Protein AF-A0A956Y0X9-F1 (afdb_monomer)

Structure (mmCIF, N/CA/C/O backbone):
data_AF-A0A956Y0X9-F1
#
_entry.id   AF-A0A956Y0X9-F1
#
loop_
_atom_site.group_PDB
_atom_site.id
_atom_site.type_symbol
_atom_site.label_atom_id
_atom_site.label_alt_id
_atom_site.label_comp_id
_atom_site.label_asym_id
_atom_site.label_entity_id
_atom_site.label_seq_id
_atom_site.pdbx_PDB_ins_code
_atom_site.Cartn_x
_atom_site.Cartn_y
_atom_site.Cartn_z
_atom_site.occupancy
_atom_site.B_iso_or_equiv
_atom_site.auth_seq_id
_atom_site.auth_comp_id
_atom_site.auth_asym_id
_atom_site.auth_atom_id
_atom_site.pdbx_PDB_model_num
ATOM 1 N N . SER A 1 1 ? 7.876 -3.327 24.569 1.00 44.25 1 SER A N 1
ATOM 2 C CA . SER A 1 1 ? 7.123 -4.001 23.491 1.00 44.25 1 SER A CA 1
ATOM 3 C C . SER A 1 1 ? 6.708 -2.961 22.457 1.00 44.25 1 SER A C 1
ATOM 5 O O . SER A 1 1 ? 5.525 -2.714 22.251 1.00 44.25 1 SER A O 1
ATOM 7 N N . SER A 1 2 ? 7.684 -2.262 21.883 1.00 49.44 2 SER A N 1
ATOM 8 C CA . SER A 1 2 ? 7.431 -1.126 20.998 1.00 49.44 2 SER A CA 1
ATOM 9 C C . SER A 1 2 ? 7.309 -1.682 19.589 1.00 49.44 2 SER A C 1
ATOM 11 O O . SER A 1 2 ? 8.324 -1.931 18.949 1.00 49.44 2 SER A O 1
ATOM 13 N N . GLY A 1 3 ? 6.078 -1.978 19.163 1.00 55.50 3 GLY A N 1
ATOM 14 C CA . GLY A 1 3 ? 5.805 -2.331 17.774 1.00 55.50 3 GLY A CA 1
ATOM 15 C C . GLY A 1 3 ? 6.423 -1.273 16.866 1.00 55.50 3 GLY A C 1
ATOM 16 O O . GLY A 1 3 ? 6.344 -0.083 17.168 1.00 55.50 3 GLY A O 1
ATOM 17 N N . GLU A 1 4 ? 7.099 -1.709 15.811 1.00 56.34 4 GLU A N 1
ATOM 18 C CA . GLU A 1 4 ? 7.751 -0.859 14.819 1.00 56.34 4 GLU A CA 1
ATOM 19 C C . GLU A 1 4 ? 6.699 0.084 14.198 1.00 56.34 4 GLU A C 1
ATOM 21 O O . GLU A 1 4 ? 5.992 -0.257 13.255 1.00 56.34 4 GLU A O 1
ATOM 26 N N . SER A 1 5 ? 6.551 1.271 14.796 1.00 59.06 5 SER A N 1
ATOM 27 C CA . SER A 1 5 ? 5.365 2.150 14.806 1.00 59.06 5 SER A CA 1
ATOM 28 C C . SER A 1 5 ? 5.021 2.856 13.476 1.00 59.06 5 SER A C 1
ATOM 30 O O . SER A 1 5 ? 4.419 3.928 13.475 1.00 59.06 5 SER A O 1
ATOM 32 N N . GLY A 1 6 ? 5.392 2.302 12.325 1.00 68.19 6 GLY A N 1
ATOM 33 C CA . GLY A 1 6 ? 5.106 2.926 11.026 1.00 68.19 6 GLY A CA 1
ATOM 34 C C . GLY A 1 6 ? 6.102 2.611 9.919 1.00 68.19 6 GLY A C 1
ATOM 35 O O . GLY A 1 6 ? 5.897 3.033 8.784 1.00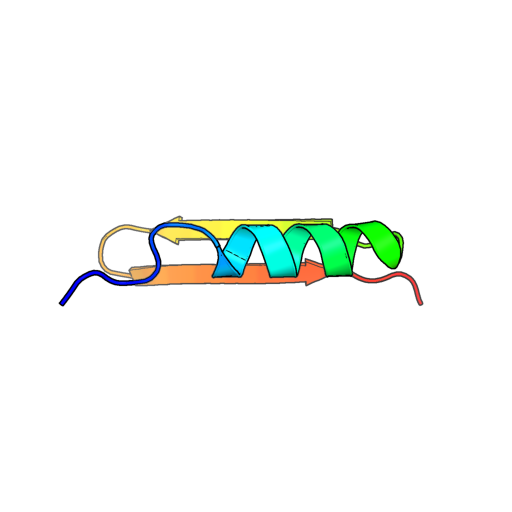 68.19 6 GLY A O 1
ATOM 36 N N . LEU A 1 7 ? 7.157 1.847 10.214 1.00 81.19 7 LEU A N 1
ATOM 37 C CA . LEU A 1 7 ? 8.156 1.487 9.212 1.00 81.19 7 LEU A CA 1
ATOM 38 C C . LEU A 1 7 ? 7.599 0.495 8.180 1.00 81.19 7 LEU A C 1
ATOM 40 O O . LEU A 1 7 ? 7.835 0.662 6.989 1.00 81.19 7 LEU A O 1
ATOM 44 N N . GLY A 1 8 ? 6.810 -0.493 8.616 1.00 87.44 8 GLY A N 1
ATOM 45 C CA . GLY A 1 8 ? 6.306 -1.548 7.730 1.00 87.44 8 GLY A CA 1
ATOM 46 C C . GLY A 1 8 ? 5.505 -1.010 6.541 1.00 87.44 8 GLY A C 1
ATOM 47 O O . GLY A 1 8 ? 5.816 -1.322 5.395 1.00 87.44 8 GLY A O 1
ATOM 48 N N . LEU A 1 9 ? 4.518 -0.141 6.788 1.00 89.81 9 LEU A N 1
ATOM 49 C CA . LEU A 1 9 ? 3.707 0.431 5.708 1.00 89.81 9 LEU A CA 1
ATOM 50 C C . LEU A 1 9 ? 4.496 1.431 4.852 1.00 89.81 9 LEU A C 1
ATOM 52 O O . LEU A 1 9 ? 4.255 1.513 3.651 1.00 89.81 9 LEU A O 1
ATOM 56 N N . ALA A 1 10 ? 5.450 2.157 5.444 1.00 89.75 10 ALA A N 1
ATOM 57 C CA . ALA A 1 10 ? 6.331 3.045 4.692 1.00 89.75 10 ALA A CA 1
ATOM 58 C C . ALA A 1 10 ? 7.209 2.260 3.704 1.00 89.75 10 ALA A C 1
ATOM 60 O O . 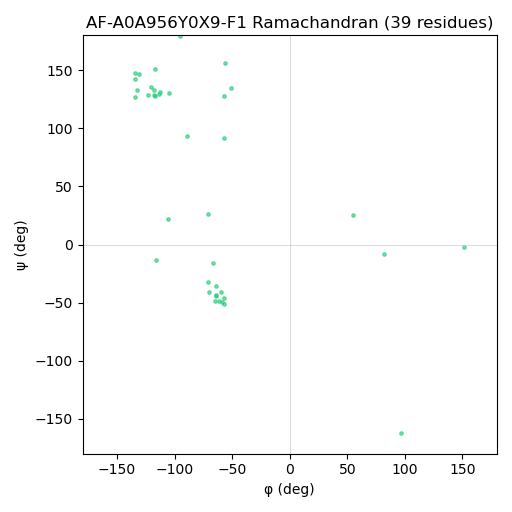ALA A 1 10 ? 7.291 2.637 2.540 1.00 89.75 10 ALA A O 1
ATOM 61 N N . ILE A 1 11 ? 7.787 1.130 4.130 1.00 93.56 11 ILE A N 1
ATOM 62 C CA . ILE A 1 11 ? 8.554 0.234 3.253 1.00 93.56 11 ILE A CA 1
ATOM 63 C C . ILE A 1 11 ? 7.661 -0.319 2.137 1.00 93.56 11 ILE A C 1
ATOM 65 O O . ILE A 1 11 ? 8.033 -0.243 0.969 1.00 93.56 11 ILE A O 1
ATOM 69 N N . VAL A 1 12 ? 6.473 -0.836 2.478 1.00 94.56 12 VAL A N 1
ATOM 70 C CA . VAL A 1 12 ? 5.521 -1.363 1.484 1.00 94.56 12 VAL A CA 1
ATOM 71 C C . VAL A 1 12 ? 5.160 -0.294 0.457 1.00 94.56 12 VAL A C 1
ATOM 73 O O . VAL A 1 12 ? 5.197 -0.569 -0.738 1.00 94.56 12 VAL A O 1
ATOM 76 N N . LYS A 1 13 ? 4.856 0.929 0.904 1.00 94.06 13 LYS A N 1
ATOM 77 C CA . LYS A 1 13 ? 4.531 2.044 0.014 1.00 94.06 13 LYS A CA 1
ATOM 78 C C . LYS A 1 13 ? 5.683 2.342 -0.949 1.00 94.06 13 LYS A C 1
ATOM 80 O O . LYS A 1 13 ? 5.440 2.376 -2.149 1.00 94.06 13 LYS A O 1
ATOM 85 N N . SER A 1 14 ? 6.912 2.467 -0.447 1.00 95.81 14 SER A N 1
ATOM 86 C CA . SER A 1 14 ? 8.089 2.725 -1.286 1.00 95.81 14 SER A CA 1
ATOM 87 C C . SER A 1 14 ? 8.322 1.630 -2.329 1.00 95.81 14 SER A C 1
ATOM 89 O O . SER A 1 14 ? 8.640 1.933 -3.474 1.00 95.81 14 SER A O 1
ATOM 91 N N . ILE A 1 15 ? 8.147 0.356 -1.957 1.00 97.06 15 ILE A N 1
ATOM 92 C CA . ILE A 1 15 ? 8.280 -0.770 -2.892 1.00 97.06 15 ILE A CA 1
ATOM 93 C C . ILE A 1 15 ? 7.197 -0.692 -3.966 1.00 97.06 15 ILE A C 1
ATOM 95 O O . ILE A 1 15 ? 7.502 -0.806 -5.145 1.00 97.06 15 ILE A O 1
ATOM 99 N N . VAL A 1 16 ? 5.940 -0.489 -3.577 1.00 97.69 16 VAL A N 1
ATOM 100 C CA . VAL A 1 16 ? 4.811 -0.447 -4.512 1.00 97.69 16 VAL A CA 1
ATOM 101 C C . VAL A 1 16 ? 4.934 0.726 -5.489 1.00 97.69 16 VAL A C 1
ATOM 103 O O . VAL A 1 16 ? 4.750 0.528 -6.685 1.00 97.69 16 VAL A O 1
ATOM 106 N N . GLU A 1 17 ? 5.312 1.914 -5.010 1.00 97.44 17 GLU A N 1
ATOM 107 C CA . GLU A 1 17 ? 5.547 3.093 -5.858 1.00 97.44 17 GLU A CA 1
ATOM 108 C C . GLU A 1 17 ? 6.719 2.885 -6.829 1.00 97.44 17 GLU A C 1
ATOM 110 O O . GLU A 1 17 ? 6.637 3.308 -7.977 1.00 97.44 17 GLU A O 1
ATOM 115 N N . ALA A 1 18 ? 7.776 2.175 -6.419 1.00 98.00 18 ALA A N 1
ATOM 116 C CA . ALA A 1 18 ? 8.896 1.833 -7.302 1.00 98.00 18 ALA A CA 1
ATOM 117 C C . ALA A 1 18 ? 8.525 0.858 -8.439 1.00 98.00 18 ALA A C 1
ATOM 119 O O . ALA A 1 18 ? 9.294 0.720 -9.386 1.00 98.00 18 ALA A O 1
ATOM 120 N N . HIS A 1 19 ? 7.374 0.184 -8.346 1.00 98.12 19 HIS A N 1
ATOM 121 C CA . HIS A 1 19 ? 6.828 -0.694 -9.389 1.00 98.12 19 HIS A CA 1
ATOM 122 C C . HIS A 1 19 ? 5.633 -0.052 -10.116 1.00 98.12 19 HIS A C 1
ATOM 124 O O . HIS A 1 19 ? 4.785 -0.770 -10.642 1.00 98.12 19 HIS A O 1
ATOM 130 N N . ASP A 1 20 ? 5.513 1.282 -10.081 1.00 98.19 20 ASP A N 1
ATOM 131 C CA . ASP A 1 20 ? 4.392 2.043 -10.658 1.00 98.19 20 ASP A CA 1
ATOM 132 C C . ASP A 1 20 ? 3.009 1.588 -10.143 1.00 98.19 20 ASP A C 1
ATOM 134 O O . ASP A 1 20 ? 1.972 1.737 -10.796 1.00 98.19 20 ASP A O 1
ATOM 138 N N . GLY A 1 21 ? 2.988 1.004 -8.944 1.00 98.00 21 GLY A N 1
ATOM 139 C CA . GLY A 1 21 ? 1.798 0.496 -8.287 1.00 98.00 21 GLY A CA 1
ATOM 140 C C . GLY A 1 21 ? 1.169 1.485 -7.311 1.00 98.00 21 GLY A C 1
ATOM 141 O O . GLY A 1 21 ? 1.660 2.584 -7.060 1.00 98.00 21 GLY A O 1
ATOM 142 N N . THR A 1 22 ? 0.068 1.062 -6.688 1.00 97.62 22 THR A N 1
ATOM 143 C CA . THR A 1 22 ? -0.607 1.823 -5.629 1.00 97.62 22 THR A CA 1
ATOM 144 C C . THR A 1 22 ? -0.972 0.943 -4.438 1.00 97.62 22 THR A C 1
ATOM 146 O O . THR A 1 22 ? -1.294 -0.235 -4.591 1.00 97.62 22 THR A O 1
ATOM 149 N N . VAL A 1 23 ? -0.944 1.524 -3.234 1.00 96.56 23 VAL A N 1
ATOM 150 C CA . VAL A 1 23 ? -1.388 0.881 -1.990 1.00 96.56 23 VAL A CA 1
ATOM 151 C C . VAL A 1 23 ? -2.526 1.684 -1.358 1.00 96.56 23 VAL A C 1
ATOM 153 O O . VAL A 1 23 ? -2.469 2.912 -1.283 1.00 96.56 23 VAL A O 1
ATOM 156 N N . ARG A 1 24 ? -3.581 1.000 -0.905 1.00 95.94 24 ARG A N 1
ATOM 157 C CA . ARG A 1 24 ? -4.742 1.592 -0.220 1.00 95.94 24 ARG A CA 1
ATOM 158 C C . ARG A 1 24 ? -5.049 0.828 1.061 1.00 95.94 24 ARG A C 1
ATOM 160 O O . ARG A 1 24 ? -4.883 -0.386 1.102 1.00 95.94 24 ARG A O 1
ATOM 167 N N . ALA A 1 25 ? -5.535 1.530 2.079 1.00 94.75 25 ALA A N 1
ATOM 168 C CA . ALA A 1 25 ? -6.029 0.929 3.313 1.00 94.75 25 ALA A CA 1
ATOM 169 C C . ALA A 1 25 ? -7.518 1.250 3.480 1.00 94.75 25 ALA A C 1
ATOM 171 O O . ALA A 1 25 ? -7.926 2.400 3.334 1.00 94.75 25 ALA A O 1
ATOM 172 N N . SER A 1 26 ? -8.315 0.235 3.797 1.00 96.69 26 SER A N 1
ATOM 173 C CA . SER A 1 26 ? -9.720 0.363 4.177 1.00 96.69 26 SER A CA 1
ATOM 174 C C . SER A 1 26 ? -9.902 -0.271 5.548 1.00 96.69 26 SER A C 1
ATOM 176 O O . SER A 1 26 ? -9.468 -1.401 5.763 1.00 96.69 26 SER A O 1
ATOM 178 N N . SER A 1 27 ? -10.503 0.448 6.492 1.00 96.00 27 SER A N 1
ATOM 179 C CA . SER A 1 27 ? -10.713 -0.040 7.854 1.00 96.00 27 SER A CA 1
ATOM 180 C C . SER A 1 27 ? -12.129 0.254 8.306 1.00 96.00 27 SER A C 1
ATOM 182 O O . SER A 1 27 ? -12.680 1.314 8.000 1.00 96.00 27 SER A O 1
ATOM 184 N N . LYS A 1 28 ? -12.704 -0.682 9.057 1.00 97.75 28 LYS A N 1
ATOM 185 C CA . LYS A 1 28 ? -13.988 -0.507 9.722 1.00 97.75 28 LYS A CA 1
ATOM 186 C C . LYS A 1 28 ? -13.871 -1.006 11.156 1.00 97.75 28 LYS A C 1
ATOM 188 O O . LYS A 1 28 ? -13.412 -2.119 11.417 1.00 97.75 28 LYS A O 1
ATOM 193 N N . VAL A 1 29 ? -14.247 -0.144 12.101 1.00 96.75 29 VAL A N 1
ATOM 194 C CA . VAL A 1 29 ? -14.162 -0.436 13.539 1.00 96.75 29 VAL A CA 1
ATOM 195 C C . VAL A 1 29 ? -14.965 -1.700 13.842 1.00 96.75 29 VAL A C 1
ATOM 197 O O . VAL A 1 29 ? -16.125 -1.799 13.457 1.00 96.75 29 VAL A O 1
ATOM 200 N N . GLY A 1 30 ? -14.335 -2.665 14.513 1.00 97.56 30 GLY A N 1
ATOM 201 C CA . GLY A 1 30 ? -14.941 -3.964 14.823 1.00 97.56 30 GLY A CA 1
ATOM 202 C C . GLY A 1 30 ? -14.898 -4.999 13.690 1.00 97.56 30 GLY A C 1
ATOM 203 O O . GLY A 1 30 ? -15.193 -6.159 13.945 1.00 97.56 30 GLY A O 1
ATOM 204 N N . GLU A 1 31 ? -14.483 -4.623 12.477 1.00 97.75 31 GLU A N 1
ATOM 205 C CA . GLU A 1 31 ? -14.380 -5.520 11.307 1.00 97.75 31 GLU A CA 1
ATOM 206 C C . GLU A 1 31 ? -12.938 -5.698 10.813 1.00 97.75 31 GLU A C 1
ATOM 208 O O . GLU A 1 31 ? -12.638 -6.619 10.057 1.00 97.75 31 GLU A O 1
ATOM 213 N N . GLY A 1 32 ? -12.026 -4.845 11.281 1.00 96.38 32 GLY A N 1
ATOM 214 C CA . GLY A 1 32 ? -10.604 -4.917 10.972 1.00 96.38 32 GLY A CA 1
ATOM 215 C C . GLY A 1 32 ? -10.197 -3.994 9.826 1.00 96.38 32 GLY A C 1
ATOM 216 O O . GLY A 1 32 ? -10.883 -3.027 9.490 1.00 96.38 32 GLY A O 1
ATOM 217 N N . THR A 1 33 ? -9.027 -4.277 9.257 1.00 95.94 33 THR A N 1
ATOM 218 C CA . THR A 1 33 ? -8.378 -3.444 8.240 1.00 95.94 33 THR A CA 1
ATOM 219 C C . THR A 1 33 ? -7.905 -4.313 7.085 1.00 95.94 33 THR A C 1
ATOM 221 O O . THR A 1 33 ? -7.257 -5.333 7.297 1.00 95.94 33 THR A O 1
ATOM 224 N N . THR A 1 34 ? -8.197 -3.883 5.861 1.00 96.81 34 THR A N 1
ATOM 225 C CA . THR A 1 34 ? -7.719 -4.485 4.615 1.00 96.81 34 THR A CA 1
ATOM 226 C C . THR A 1 34 ? -6.772 -3.523 3.912 1.00 96.81 34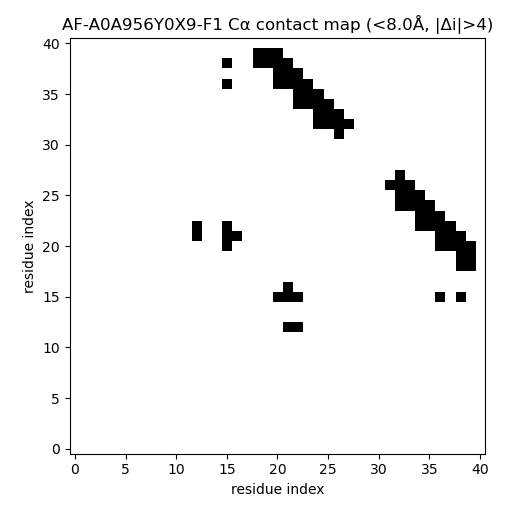 THR A C 1
ATOM 228 O O . THR A 1 34 ? -7.101 -2.352 3.715 1.00 96.81 34 T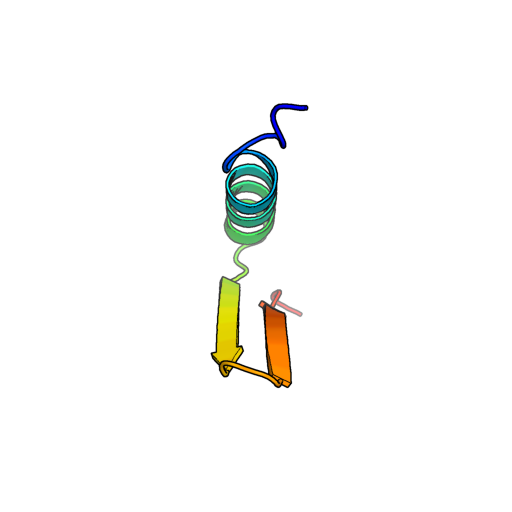HR A O 1
ATOM 231 N N . PHE A 1 35 ? -5.613 -4.030 3.498 1.00 96.06 35 PHE A N 1
ATOM 232 C CA . PHE A 1 35 ? -4.680 -3.325 2.625 1.00 96.06 35 PHE A CA 1
ATOM 233 C C . PHE A 1 35 ? -4.767 -3.921 1.220 1.00 96.06 35 PHE A C 1
ATOM 235 O O . PHE A 1 35 ? -4.715 -5.137 1.056 1.00 96.06 35 PHE A O 1
ATOM 242 N N . THR A 1 36 ? -4.906 -3.072 0.209 1.00 97.56 36 THR A N 1
ATOM 243 C CA . THR A 1 36 ? -5.005 -3.472 -1.197 1.00 97.56 36 THR A CA 1
ATOM 244 C C . THR A 1 36 ? -3.820 -2.903 -1.959 1.00 97.56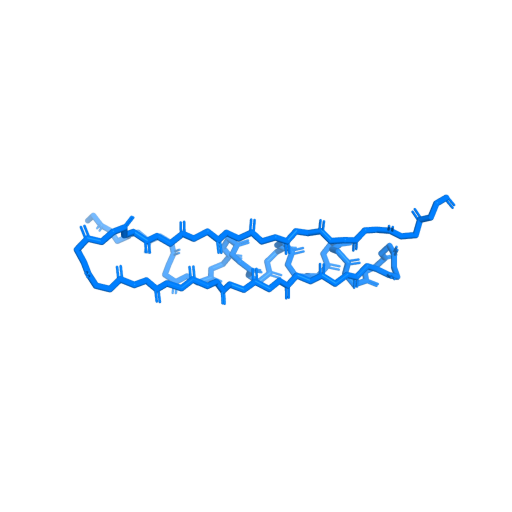 36 THR A C 1
ATOM 246 O O . THR A 1 36 ? -3.564 -1.701 -1.885 1.00 97.56 36 THR A O 1
ATOM 249 N N . ILE A 1 37 ? -3.116 -3.765 -2.692 1.00 97.88 37 ILE A N 1
ATOM 250 C CA . ILE A 1 37 ? -1.983 -3.410 -3.549 1.00 97.88 37 ILE A CA 1
ATOM 251 C C . ILE A 1 37 ? -2.403 -3.659 -4.997 1.00 97.88 37 ILE A C 1
ATOM 253 O O . ILE A 1 37 ? -2.912 -4.734 -5.311 1.00 97.88 37 ILE A O 1
ATOM 257 N N . LEU A 1 38 ? -2.205 -2.668 -5.862 1.00 98.12 38 LEU A N 1
ATOM 258 C CA . LEU A 1 38 ? -2.408 -2.782 -7.303 1.00 98.12 38 LEU A CA 1
ATOM 259 C C . LEU A 1 38 ? -1.070 -2.535 -7.992 1.00 98.12 38 LEU A C 1
ATOM 261 O O . LEU A 1 38 ? -0.433 -1.520 -7.720 1.00 98.12 38 LEU A O 1
ATOM 265 N N . LEU A 1 39 ? -0.674 -3.443 -8.878 1.00 98.00 39 LEU A N 1
ATOM 266 C CA . LEU A 1 39 ? 0.520 -3.322 -9.711 1.00 98.00 39 LEU A CA 1
ATOM 267 C C . LEU A 1 39 ? 0.102 -3.276 -11.191 1.00 98.00 39 LEU A C 1
ATOM 269 O O . LEU A 1 39 ? -0.943 -3.846 -11.528 1.00 98.00 39 LEU A O 1
ATOM 273 N N . PRO A 1 40 ? 0.878 -2.611 -12.064 1.00 97.06 40 PRO A N 1
ATOM 274 C CA . PRO A 1 40 ? 0.736 -2.750 -13.512 1.00 97.06 40 PRO A CA 1
ATOM 275 C C . PRO A 1 40 ? 0.858 -4.215 -13.969 1.00 97.06 40 PRO A C 1
ATOM 277 O O . PRO A 1 40 ? 1.432 -5.043 -13.258 1.00 97.06 40 PRO A O 1
ATOM 280 N N . ALA A 1 41 ? 0.284 -4.521 -15.137 1.00 87.75 41 ALA A N 1
ATOM 281 C CA . ALA A 1 41 ? 0.275 -5.860 -15.738 1.00 87.75 41 ALA A CA 1
ATOM 282 C C . ALA A 1 41 ? 1.598 -6.224 -16.428 1.00 87.75 41 ALA A C 1
ATOM 284 O O . ALA A 1 41 ? 2.255 -5.299 -16.959 1.00 87.75 41 ALA A O 1
#

Solvent-accessible surface area (backbone atoms only — not comparable to full-atom values): 2701 Å² total; per-residue (Å²): 136,80,68,77,90,57,56,65,62,51,52,52,46,55,55,33,49,76,57,75,26,49,76,49,80,50,73,42,93,98,76,49,73,50,77,49,78,48,67,71,132

Nearest PDB structures (foldseek):
  3hhh-assembly1_B  TM=4.724E-01  e=5.982E+00  Enterococcus faecalis
  5x11-assembly2_E  TM=4.508E-01  e=7.258E+00  Bacillus spizizenii str. W23
  3reo-assembly2_D  TM=4.231E-01  e=7.258E+00  Clarkia breweri

Sequence (41 aa):
SSGESGLGLAIVKSIVEAHDGTVRASSKVGEGTTFTILLPA

pLDDT: mean 89.57, std 14.82, range [44.25, 98.19]

Mean predicted aligned error: 5.06 Å

Secondary structure (DSSP, 8-state):
----TTHHHHHHHHHHHHTT-EEEEEEETTTEEEEEEE---

Foldseek 3Di:
DDPPPPVVVVVVQVVLVVQVKDWDKDQDVPPGIDIDIGGDD

Radius of gyration: 12.32 Å; Cα contacts (8 Å, |Δi|>4): 37; chains: 1; bounding box: 24×9×39 Å

=== Feature glossary ===
Feature key, reading from the visual/contextual features back to the raw sequence:

Rendered structure images. Six rendered views show the 3D structure from the faces of a cube — i.e. along ±x, ±y, ±z. Rendering representation is drawn randomly per protein from cartoon (secondary-structure ribbons), sticks (backbone bonds), or molecular surface; coloring is either N→C rainbow (blue at the N-terminus through red at the C-terminus) or one color per chain.

Contact-map, Ramachandran, and PAE plots. The contact map is a binary N×N matrix image: pixel (i, j) is dark where Cα_i and Cα_j are within 8 Å and |i−j|>4. Because the |i−j|>4 filter removes local helical contacts, off-diagonal stripes parallel to the main diagonal indicate parallel β-sheets; stripes perpendicular to it indicate antiparallel β-sheets. The Ramachandran plot scatters every residue's (φ, ψ) pair against the sterically allowed regions. The PAE heatmap renders the predicted-aligned-error matrix.

InterPro / GO / CATH / organism. Database cross-references. InterPro integrates a dozen domain/family signature databases into unified entries with residue-range hits. GO terms attach function/process/location labels with evidence codes. CATH codes position the fold in a four-level structural taxonomy. Organism is the NCBI-taxonomy species name.

Nearest PDB structures. The Foldseek neighbor list gives the closest experimentally determined structures in the PDB, ranked by structural alignment. TM-score near 1 means near-identical fold; near 0.3 means only rough topology match. This is how one finds what a novel AlphaFold prediction most resembles in the solved-structure universe.

Predicted aligned error. PAE(i, j) answers: if I align the predicted and true structures on residue i, how far off (in Å) do I expect residue j to be? A block-diagonal PAE m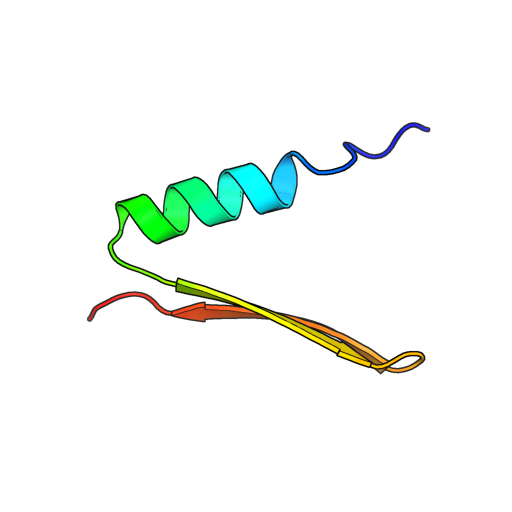atrix with low values on the blocks and high values off-diagonal is the signature of a multi-domain protein with confidently predicted domains but uncertain inter-domain orientation.

Solvent-accessible surface area. Accessible surface area quantifies burial. A residue with SASA near zero is packed into the hydrophobic core; one with SASA >100 Å² sits on the surface. Computed here via the Shrake–Rupley numerical algorithm with a 1.4 Å probe.

B-factor. B-factor (Debye–Waller factor) reflects atomic displacement in the crystal lattice. It is an experimental observable (units Å²), not a pre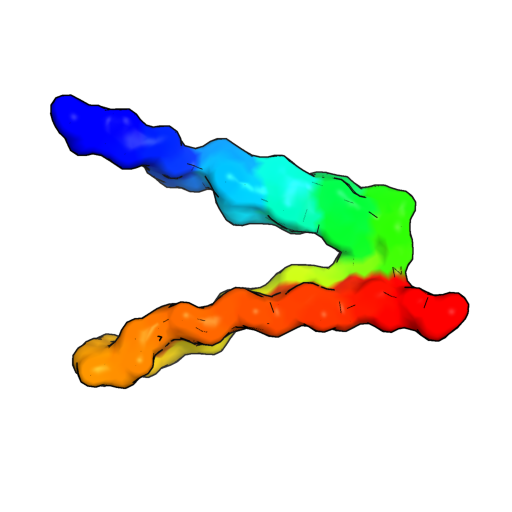diction; low values mean the atom is pinned down, high values mean it moves or is heterogeneous across the crystal.

pLDDT. For AlphaFold models, the B-factor field carries pLDDT — the model's own estimate of local accuracy on a 0–100 scale. Regions with pLDDT<50 should be treated as essentially unmodeled; they often correspond to intrinsically disordered segments.

Backbone torsions (φ/ψ). φ (phi) and ψ (psi) are the two rotatable backbone dihedrals per residue: φ is the C(i-1)–N–Cα–C torsion, ψ is the N–Cα–C–N(i+1) torsion, both in degrees on (−180°, 180°]. α-helical residues cluster near (−60°, −45°); β-strand residues near (−120°, +130°). A Ramachandran plot is simply a scatter of (φ, ψ) for every residue.

Radius of gyration, Cα contacts, bounding box. Radius of gyration (Rg) is the root-mean-square distance of Cα atoms from their centroid — a single number for overall size and compactness. A globular domain of N residues has Rg ≈ 2.2·N^0.38 Å; an extended or disordered chain has a much larger Rg. The Cα contact count is the number of residue pairs whose Cα atoms are within 8 Å and are more than four positions apart in sequence — a standard proxy for tertiary packing density. The bounding box is the smallest axis-aligned box enclosing all Cα atoms.

Secondary structure (3-state, P-SEA). Three-state secondary structure (P-SEA) collapses the eight DSSP classes into helix (a), strand (b), and coil (c). P-SEA assigns these from Cα geometry alone — distances and angles — without requiring backbone oxygens, so it works on any Cα trace.

Secondary structure (8-state, DSSP). DSSP 8-state secondary structure assigns each residue one of H (α-helix), G (3₁₀-helix), I (π-helix), E (extended β-strand), B (isolated β-bridge), T (hydrogen-bonded turn), S (bend), or '-' (coil). The assignment is computed from backbone hydrogen-bond geometry via the Kabsch–San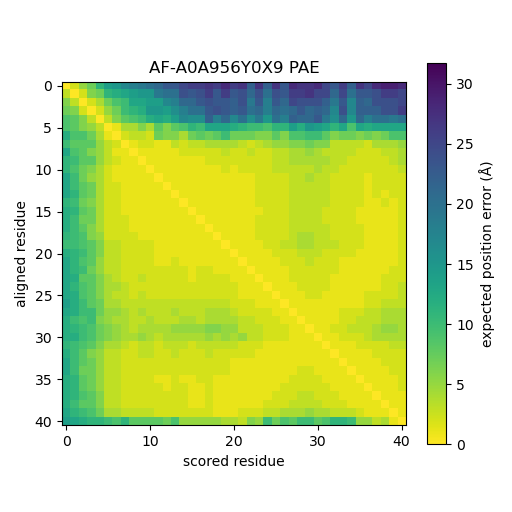der algorithm.

Foldseek 3Di. A 3Di character summarizes, for each residue, the relative orientation of the Cα frame of its nearest spatial neighbor. Because it encodes fold topology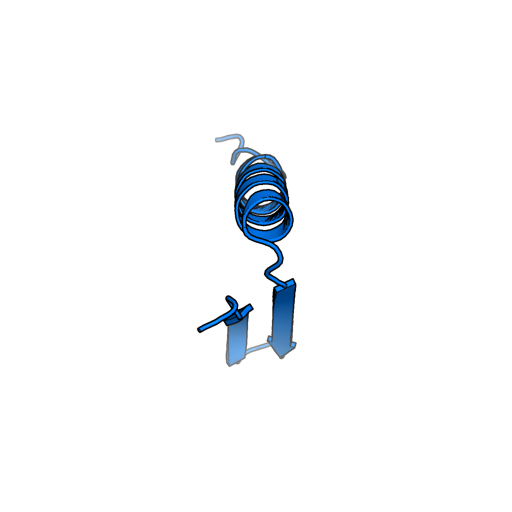 rather than chemistry, 3Di alignments detect remote structural similarity that sequence alignment misses.

mmCIF coordinates. The mmCIF block holds the 3D Cartesian coordinates of each backbone atom (N, Cα, C, O) in ångströms. mmCIF is the PDB's canonical archive format — a tagged-loop text representation of the atomic model.

Sequence. Sequence gives the chain of amino acids in standard one-letter code (A=alanine, C=cysteine, …, Y=tyrosine), read N→C. It is the only feature that is directly encoded by the gene; all structural features are derived from the folded form of this sequence.